Protein AF-A0A7R9BNF2-F1 (afdb_monomer_lite)

Radius of gyration: 17.36 Å; chains: 1; bounding box: 48×31×45 Å

Structure (mmCIF, N/CA/C/O backbone):
data_AF-A0A7R9BNF2-F1
#
_entry.id   AF-A0A7R9BNF2-F1
#
loop_
_atom_site.group_PDB
_atom_site.id
_atom_site.type_symbol
_atom_site.label_atom_id
_atom_site.label_alt_id
_atom_site.label_comp_id
_atom_site.label_asym_id
_atom_site.label_entity_id
_atom_site.label_seq_id
_atom_site.pdbx_PDB_ins_code
_atom_site.Cartn_x
_atom_site.Cartn_y
_atom_site.Cartn_z
_atom_site.occupancy
_atom_site.B_iso_or_equiv
_atom_site.auth_seq_id
_atom_site.auth_comp_id
_atom_site.auth_asym_id
_atom_site.auth_atom_id
_atom_site.pdbx_PDB_model_num
ATOM 1 N N . MET A 1 1 ? 28.217 7.194 -23.700 1.00 74.06 1 MET A N 1
ATOM 2 C CA . MET A 1 1 ? 27.922 6.107 -22.750 1.00 74.06 1 MET A CA 1
ATOM 3 C C . MET A 1 1 ? 26.704 6.557 -21.980 1.00 74.06 1 MET A C 1
ATOM 5 O O . MET A 1 1 ? 26.706 7.701 -21.545 1.00 74.06 1 MET A O 1
ATOM 9 N N . ASP A 1 2 ? 25.679 5.719 -21.941 1.00 87.56 2 ASP A N 1
ATOM 10 C CA . ASP A 1 2 ? 24.424 5.967 -21.232 1.00 87.56 2 ASP A CA 1
ATOM 11 C C . ASP A 1 2 ? 24.554 5.482 -19.783 1.00 87.56 2 ASP A C 1
ATOM 13 O O . ASP A 1 2 ? 25.276 4.509 -19.540 1.00 87.56 2 ASP A O 1
ATOM 17 N N . ILE A 1 3 ? 23.929 6.177 -18.835 1.00 89.19 3 ILE A N 1
ATOM 18 C CA . ILE A 1 3 ? 23.880 5.748 -17.434 1.00 89.19 3 ILE A CA 1
ATOM 19 C C . ILE A 1 3 ? 22.544 5.044 -17.260 1.00 89.19 3 ILE A C 1
ATOM 21 O O . ILE A 1 3 ? 21.528 5.597 -17.632 1.00 89.19 3 ILE A O 1
ATOM 25 N N . ASP A 1 4 ? 22.552 3.840 -16.704 1.00 89.69 4 ASP A N 1
ATOM 26 C CA . ASP A 1 4 ? 21.318 3.117 -16.417 1.00 89.69 4 ASP A CA 1
ATOM 27 C C . ASP A 1 4 ? 20.741 3.602 -15.082 1.00 89.69 4 ASP A C 1
ATOM 29 O O . ASP A 1 4 ? 21.188 3.189 -14.002 1.00 89.69 4 ASP A O 1
ATOM 33 N N . GLU A 1 5 ? 19.779 4.527 -15.139 1.00 89.69 5 GLU A N 1
ATOM 34 C CA . GLU A 1 5 ? 19.158 5.078 -13.933 1.00 89.69 5 GLU A CA 1
ATOM 35 C C . GLU A 1 5 ? 18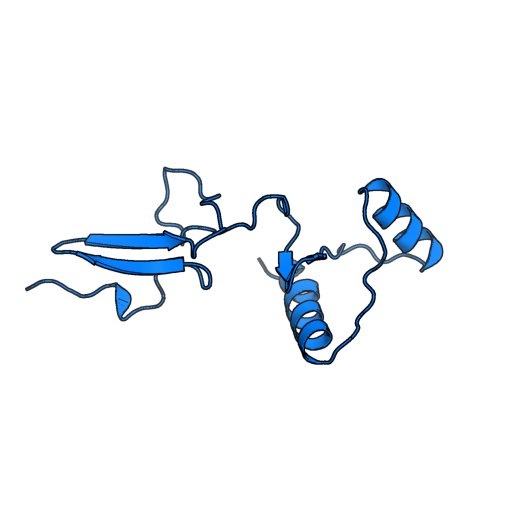.355 4.028 -13.151 1.00 89.69 5 GLU A C 1
ATOM 37 O O . GLU A 1 5 ? 18.205 4.166 -11.934 1.00 89.69 5 GLU A O 1
ATOM 42 N N . CYS A 1 6 ? 17.926 2.936 -13.797 1.00 89.38 6 CYS A N 1
ATOM 43 C CA . CYS A 1 6 ? 17.174 1.852 -13.159 1.00 89.38 6 CYS A CA 1
ATOM 44 C C . CYS A 1 6 ? 18.003 1.011 -12.180 1.00 89.38 6 CYS A C 1
ATOM 46 O O . CYS A 1 6 ? 17.446 0.203 -11.437 1.00 89.38 6 CYS A O 1
ATOM 48 N N . GLN A 1 7 ? 19.324 1.202 -12.133 1.00 91.25 7 GLN A N 1
ATOM 49 C CA . GLN A 1 7 ? 20.178 0.603 -11.100 1.00 91.25 7 GLN A CA 1
ATOM 50 C C . GLN A 1 7 ? 20.064 1.316 -9.742 1.00 91.25 7 GLN A C 1
ATOM 52 O O . GLN A 1 7 ? 20.628 0.848 -8.752 1.00 91.25 7 GLN A O 1
ATOM 57 N N . HIS A 1 8 ? 19.328 2.427 -9.678 1.00 85.75 8 HIS A N 1
ATOM 58 C CA . HIS A 1 8 ? 19.044 3.181 -8.462 1.00 85.75 8 HIS A CA 1
ATOM 59 C C . HIS A 1 8 ? 17.541 3.147 -8.137 1.00 85.75 8 HIS A C 1
ATOM 61 O O . HIS A 1 8 ? 16.704 2.867 -8.992 1.00 85.75 8 HIS A O 1
ATOM 67 N N . ASP A 1 9 ? 17.174 3.460 -6.892 1.00 82.62 9 ASP A N 1
ATOM 68 C CA . ASP A 1 9 ? 15.774 3.507 -6.445 1.00 82.62 9 ASP A CA 1
ATOM 69 C C . ASP A 1 9 ? 15.071 4.803 -6.908 1.00 82.62 9 ASP A C 1
ATOM 71 O O . ASP A 1 9 ? 14.816 5.724 -6.124 1.00 82.62 9 ASP A O 1
ATOM 75 N N . VAL A 1 10 ? 14.804 4.887 -8.215 1.00 83.88 10 VAL A N 1
ATOM 76 C CA . VAL A 1 10 ? 14.236 6.067 -8.899 1.00 83.88 10 VAL A CA 1
ATOM 77 C C . VAL A 1 10 ? 12.731 5.978 -9.156 1.00 83.88 10 VAL A C 1
ATOM 79 O O . VAL A 1 10 ? 12.108 6.994 -9.454 1.00 83.88 10 VAL A O 1
ATOM 82 N N . CYS A 1 11 ? 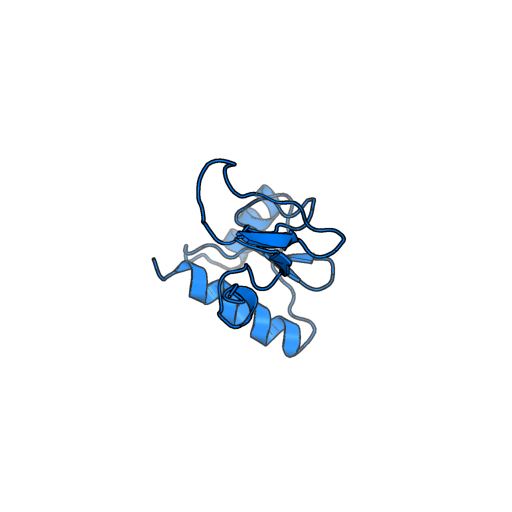12.137 4.793 -9.019 1.00 84.75 11 CYS A N 1
ATOM 83 C CA . CYS A 1 11 ? 10.736 4.519 -9.335 1.00 84.75 11 CYS A CA 1
ATOM 84 C C . CYS A 1 11 ? 9.920 4.164 -8.082 1.00 84.75 11 CYS A C 1
ATOM 86 O O . CYS A 1 11 ? 10.472 3.907 -7.012 1.00 84.75 11 CYS A O 1
ATOM 88 N N . ASP A 1 12 ? 8.594 4.188 -8.203 1.00 82.62 12 ASP A N 1
ATOM 89 C CA . ASP A 1 12 ? 7.682 3.737 -7.149 1.00 82.62 12 ASP A CA 1
ATOM 90 C C . ASP A 1 12 ? 7.768 2.203 -6.990 1.00 82.62 12 ASP A C 1
ATOM 92 O O . ASP A 1 12 ? 7.947 1.518 -8.004 1.00 82.62 12 ASP A O 1
ATOM 96 N N . PRO A 1 13 ? 7.636 1.637 -5.772 1.00 82.12 13 PRO A N 1
ATOM 97 C CA . PRO A 1 13 ? 7.695 0.186 -5.551 1.00 82.12 13 PRO A CA 1
ATOM 98 C C . PRO A 1 13 ? 6.696 -0.618 -6.396 1.00 82.12 13 PRO A C 1
ATOM 100 O O . PRO A 1 13 ? 6.918 -1.802 -6.684 1.00 82.12 13 PRO A O 1
ATOM 103 N N . ASP A 1 14 ? 5.601 0.023 -6.807 1.00 84.00 14 ASP A N 1
ATOM 104 C CA . ASP A 1 14 ? 4.557 -0.539 -7.649 1.00 84.00 14 ASP A CA 1
ATOM 105 C C . ASP A 1 14 ? 4.648 -0.140 -9.124 1.00 84.00 14 ASP A C 1
ATOM 107 O O . ASP A 1 14 ? 3.711 -0.327 -9.905 1.00 84.00 14 ASP A O 1
ATOM 111 N N . SER A 1 15 ? 5.837 0.283 -9.545 1.00 87.25 15 SER A N 1
ATOM 112 C CA . SER A 1 15 ? 6.195 0.499 -10.943 1.00 87.25 15 SER A CA 1
ATOM 113 C C . SER A 1 15 ? 7.412 -0.327 -11.367 1.00 87.25 15 SER A C 1
ATOM 115 O O . SER A 1 15 ? 8.171 -0.843 -10.548 1.00 87.25 15 SER A O 1
ATOM 117 N N . THR A 1 16 ? 7.573 -0.483 -12.677 1.00 89.25 16 THR A N 1
ATOM 118 C CA . THR A 1 16 ? 8.733 -1.096 -13.326 1.00 89.25 16 THR A CA 1
ATOM 119 C C . THR A 1 16 ? 9.550 0.003 -13.991 1.00 89.25 16 THR A C 1
ATOM 121 O O . THR A 1 16 ? 9.001 0.803 -14.746 1.00 89.25 16 THR A O 1
ATOM 124 N N . CYS A 1 17 ? 10.853 0.050 -13.717 1.00 90.44 17 CYS A N 1
ATOM 125 C CA . CYS A 1 17 ? 11.756 0.988 -14.380 1.00 90.44 17 CYS A CA 1
ATOM 126 C C . CYS A 1 17 ? 12.162 0.461 -15.760 1.00 90.44 17 CYS A C 1
ATOM 128 O O . CYS A 1 17 ? 12.569 -0.695 -15.893 1.00 90.44 17 CYS A O 1
ATOM 130 N N . VAL A 1 18 ? 12.077 1.319 -16.773 1.00 90.56 18 VAL A N 1
ATOM 131 C CA . VAL A 1 18 ? 12.495 1.047 -18.148 1.00 90.56 18 VAL A CA 1
ATOM 132 C C . VAL A 1 18 ? 13.577 2.054 -18.531 1.00 90.56 18 VAL A C 1
ATOM 134 O O . VAL A 1 18 ? 13.293 3.243 -18.698 1.00 90.56 18 VAL A O 1
ATOM 137 N N . ASN A 1 19 ? 14.816 1.571 -18.668 1.00 90.31 19 ASN A N 1
ATOM 138 C CA . ASN A 1 19 ? 15.956 2.384 -19.087 1.00 90.31 19 ASN A CA 1
ATOM 139 C C . ASN A 1 19 ? 15.944 2.610 -20.605 1.00 90.31 19 ASN A C 1
ATOM 141 O O . ASN A 1 19 ? 15.665 1.687 -21.378 1.00 90.31 19 ASN A O 1
ATOM 145 N N . SER A 1 20 ? 16.296 3.813 -21.048 1.00 89.50 20 SER A N 1
ATOM 146 C CA . SER A 1 20 ? 16.383 4.177 -22.463 1.00 89.50 20 SER A CA 1
ATOM 147 C C . SER A 1 20 ? 17.581 5.105 -22.717 1.00 89.50 20 SER A C 1
ATOM 149 O O . SER A 1 20 ? 18.010 5.808 -21.815 1.00 89.50 20 SER A O 1
ATOM 151 N N . PRO A 1 21 ? 18.153 5.164 -23.932 1.00 92.69 21 PRO A N 1
ATOM 152 C CA . PRO A 1 21 ? 19.307 6.030 -24.170 1.00 92.69 21 PRO A CA 1
ATOM 153 C C . PRO A 1 21 ? 19.008 7.512 -23.872 1.00 92.69 21 PRO A C 1
ATOM 155 O O . PRO A 1 21 ? 18.248 8.156 -24.598 1.00 92.69 21 PRO A O 1
ATOM 158 N N . GLY A 1 22 ? 19.644 8.059 -22.834 1.00 88.12 22 GLY A N 1
ATOM 159 C CA . GLY A 1 22 ? 19.509 9.437 -22.365 1.00 88.12 22 GLY A CA 1
ATOM 160 C C . GLY A 1 22 ? 18.320 9.708 -21.435 1.00 88.12 22 GLY A C 1
ATOM 161 O O . GLY A 1 22 ? 18.075 10.881 -21.141 1.00 88.12 22 GLY A O 1
ATOM 162 N N . SER A 1 23 ? 17.555 8.687 -21.020 1.00 88.19 23 SER A N 1
ATOM 163 C CA . SER A 1 23 ? 16.401 8.849 -20.121 1.00 88.19 23 SER A CA 1
ATOM 164 C C . SER A 1 23 ? 15.892 7.527 -19.531 1.00 88.19 23 SER A C 1
ATOM 166 O O . SER A 1 23 ? 16.201 6.445 -20.010 1.00 88.19 23 SER A O 1
ATOM 168 N N . PHE A 1 24 ? 14.959 7.598 -18.588 1.00 89.25 24 PHE A N 1
ATOM 169 C CA . PHE A 1 24 ? 14.245 6.432 -18.076 1.00 89.25 24 PHE A CA 1
ATOM 170 C C . PHE A 1 24 ? 12.760 6.748 -17.897 1.00 89.25 24 PHE A C 1
ATOM 172 O O . PHE A 1 24 ? 12.346 7.909 -17.849 1.00 89.25 24 PHE A O 1
ATOM 179 N N . SER A 1 25 ? 11.947 5.702 -17.782 1.00 86.06 25 SER A N 1
ATOM 180 C CA . SER A 1 25 ? 10.525 5.826 -17.463 1.00 86.06 25 SER A CA 1
ATOM 181 C C . SER A 1 25 ? 10.115 4.803 -16.408 1.00 86.06 25 SER A C 1
ATOM 183 O O . SER A 1 25 ? 10.649 3.697 -16.370 1.00 86.06 25 SER A O 1
ATOM 185 N N . CYS A 1 26 ? 9.190 5.182 -15.526 1.00 88.06 26 CYS A N 1
ATOM 186 C CA . CYS A 1 26 ? 8.597 4.272 -14.550 1.00 88.06 26 CYS A CA 1
ATOM 187 C C . CYS A 1 26 ? 7.180 3.923 -15.008 1.00 88.06 26 CYS A C 1
ATOM 189 O O . CYS A 1 26 ? 6.312 4.790 -15.065 1.00 88.06 26 CYS A O 1
ATOM 191 N N . GLU A 1 27 ? 6.916 2.667 -15.320 1.00 87.38 27 GLU A N 1
ATOM 192 C CA . GLU A 1 27 ? 5.593 2.225 -15.757 1.00 87.38 27 GLU A CA 1
ATOM 193 C C . GLU A 1 27 ? 4.884 1.529 -14.601 1.00 87.38 27 GLU A C 1
ATOM 195 O O . GLU A 1 27 ? 5.426 0.591 -14.015 1.00 87.38 27 GLU A O 1
ATOM 200 N N . CYS A 1 28 ? 3.682 1.978 -14.237 1.00 87.69 28 CYS A N 1
ATOM 201 C CA . CYS A 1 28 ? 2.916 1.310 -13.189 1.00 87.69 28 CYS A CA 1
ATOM 202 C C . CYS A 1 28 ? 2.653 -0.154 -13.556 1.00 87.69 28 CYS A C 1
ATOM 204 O O . CYS A 1 28 ? 2.379 -0.480 -14.714 1.00 87.69 28 CYS A O 1
ATOM 206 N N . LYS A 1 29 ? 2.747 -1.051 -12.563 1.00 86.56 29 LYS A N 1
ATOM 207 C CA . LYS A 1 29 ? 2.446 -2.473 -12.772 1.00 86.56 29 LYS A CA 1
ATOM 208 C C . LYS A 1 29 ? 1.025 -2.632 -13.342 1.00 86.56 29 LYS A C 1
ATOM 210 O O . LYS A 1 29 ? 0.151 -1.811 -13.049 1.00 86.56 29 LYS A O 1
ATOM 215 N N . PRO A 1 30 ? 0.765 -3.693 -14.129 1.00 84.19 30 PRO A N 1
ATOM 216 C CA . PRO A 1 30 ? -0.549 -3.921 -14.716 1.00 84.19 30 PRO A CA 1
ATOM 217 C C . PRO A 1 30 ? -1.673 -3.843 -13.678 1.00 84.19 30 PRO A C 1
ATOM 219 O O . PRO A 1 30 ? -1.603 -4.484 -12.631 1.00 84.19 30 PRO A O 1
ATOM 222 N N . GLY A 1 31 ? -2.715 -3.073 -13.993 1.00 79.50 31 GLY A N 1
ATOM 223 C CA . GLY A 1 31 ? -3.850 -2.855 -13.096 1.00 79.50 31 GLY A CA 1
ATOM 224 C C . GLY A 1 31 ? -3.695 -1.673 -12.139 1.00 79.50 31 GLY A C 1
ATOM 225 O O . GLY A 1 31 ? -4.593 -1.472 -11.335 1.00 79.50 31 GLY A O 1
ATOM 226 N N . LEU A 1 32 ? -2.622 -0.882 -12.230 1.00 83.44 32 LEU A N 1
ATOM 227 C CA . LEU A 1 32 ? -2.437 0.360 -11.474 1.00 83.44 32 LEU A CA 1
ATOM 228 C C . LEU A 1 32 ? -2.449 1.581 -12.403 1.00 83.44 32 LEU A C 1
ATOM 230 O O . LEU A 1 32 ? -2.082 1.485 -13.574 1.00 83.44 32 LEU A O 1
ATOM 234 N N . LEU A 1 33 ? -2.872 2.728 -11.872 1.00 80.62 33 LEU A N 1
ATOM 235 C CA . LEU A 1 33 ? -2.930 4.010 -12.577 1.00 80.62 33 LEU A CA 1
ATOM 236 C C . LEU A 1 33 ? -1.869 4.966 -12.040 1.00 80.62 33 LEU A C 1
ATOM 238 O O . LEU A 1 33 ? -1.618 5.006 -10.832 1.00 80.62 33 LEU A O 1
ATOM 242 N N . ASP A 1 34 ? -1.286 5.767 -12.928 1.00 78.62 34 ASP A N 1
ATOM 243 C CA . ASP A 1 34 ? -0.426 6.874 -12.544 1.00 78.62 34 ASP A CA 1
ATOM 244 C C . ASP A 1 34 ? -1.273 7.996 -11.931 1.00 78.62 34 ASP A C 1
ATOM 246 O O . ASP A 1 34 ? -2.141 8.593 -12.562 1.00 78.62 34 ASP A O 1
ATOM 250 N N . SER A 1 35 ? -1.037 8.266 -10.650 1.00 73.12 35 SER A N 1
ATOM 251 C CA . SER A 1 35 ? -1.713 9.338 -9.904 1.00 73.12 35 SER A CA 1
ATOM 252 C C . SER A 1 35 ? -0.813 10.556 -9.667 1.00 73.12 35 SER A C 1
ATOM 254 O O . SER A 1 35 ? -1.184 11.480 -8.941 1.00 73.12 35 SER A O 1
ATOM 256 N N . SER A 1 36 ? 0.384 10.564 -10.264 1.00 68.94 36 SER A N 1
ATOM 257 C CA . SER A 1 36 ? 1.339 11.667 -10.144 1.00 68.94 36 SER A CA 1
ATOM 258 C C . SER A 1 36 ? 0.899 12.857 -11.009 1.00 68.94 36 SER A C 1
ATOM 260 O O . SER A 1 36 ? 0.453 12.655 -12.139 1.00 68.94 36 SER A O 1
ATOM 262 N N . PRO A 1 37 ? 1.039 14.115 -10.547 1.00 60.50 37 PRO A N 1
ATOM 263 C CA . PRO A 1 37 ? 0.860 15.267 -11.419 1.00 60.50 37 PRO A CA 1
ATOM 264 C C . PRO A 1 37 ? 1.873 15.181 -12.565 1.00 60.50 37 PRO A C 1
ATOM 266 O O . PRO A 1 37 ? 3.063 15.004 -12.311 1.00 60.50 37 PRO A O 1
ATOM 269 N N . ALA A 1 38 ? 1.426 15.378 -13.807 1.00 54.97 38 ALA A N 1
ATOM 270 C CA . ALA A 1 38 ? 2.221 15.240 -15.037 1.00 54.97 38 ALA A CA 1
ATOM 271 C C . ALA A 1 38 ? 3.494 16.125 -15.135 1.00 54.97 38 ALA A C 1
ATOM 273 O O . ALA A 1 38 ? 4.143 16.159 -16.176 1.00 54.97 38 ALA A O 1
ATOM 274 N N . ALA A 1 39 ? 3.843 16.876 -14.086 1.00 49.53 39 ALA A N 1
ATOM 275 C CA . ALA A 1 39 ? 4.846 17.934 -14.092 1.00 49.53 39 ALA A CA 1
ATOM 276 C C . ALA A 1 39 ? 6.044 17.726 -13.146 1.00 49.53 39 ALA A C 1
ATOM 278 O O . ALA A 1 39 ? 6.871 18.630 -13.046 1.00 49.53 39 ALA A O 1
ATOM 279 N N . ALA A 1 40 ? 6.193 16.599 -12.448 1.00 43.75 40 ALA A N 1
ATOM 280 C CA . ALA A 1 40 ? 7.327 16.432 -11.538 1.00 43.75 40 ALA A CA 1
ATOM 281 C C . ALA A 1 40 ? 7.954 15.051 -11.676 1.00 43.75 40 ALA A C 1
ATOM 283 O O . ALA A 1 40 ? 7.240 14.056 -11.688 1.00 43.75 40 ALA A O 1
ATOM 284 N N . GLY A 1 41 ? 9.289 14.994 -11.688 1.00 51.06 41 GLY A N 1
ATOM 285 C CA . GLY A 1 41 ? 10.085 13.780 -11.466 1.00 51.06 41 GLY A CA 1
ATOM 286 C C . GLY A 1 41 ? 9.914 13.197 -10.055 1.00 51.06 41 GLY A C 1
ATOM 287 O O . GLY A 1 41 ? 10.888 12.833 -9.405 1.00 51.06 41 GLY A O 1
ATOM 288 N N . ALA A 1 42 ? 8.679 13.172 -9.556 1.00 54.56 42 ALA A N 1
ATOM 289 C CA . ALA A 1 42 ? 8.249 12.382 -8.428 1.00 54.56 42 ALA A CA 1
ATOM 290 C C . ALA A 1 42 ? 8.057 10.952 -8.933 1.00 54.56 42 ALA A C 1
ATOM 292 O O . ALA A 1 42 ? 7.425 10.751 -9.971 1.00 54.56 42 ALA A O 1
ATOM 293 N N . LYS A 1 43 ? 8.603 9.980 -8.195 1.00 64.00 43 LYS A N 1
ATOM 294 C CA . LYS A 1 43 ? 8.363 8.545 -8.395 1.00 64.00 43 LYS A CA 1
ATOM 295 C C . LYS A 1 43 ? 6.890 8.342 -8.759 1.00 64.00 43 LYS A C 1
ATOM 297 O O . LYS A 1 43 ? 6.031 8.762 -7.985 1.00 64.00 43 LYS A O 1
ATOM 302 N N . ASN A 1 44 ? 6.609 7.816 -9.952 1.00 65.69 44 ASN A N 1
ATOM 303 C CA . ASN A 1 44 ? 5.248 7.714 -10.478 1.00 65.69 44 ASN A CA 1
ATOM 304 C C . ASN A 1 44 ? 4.353 7.005 -9.464 1.00 65.69 44 ASN A C 1
ATOM 306 O O . ASN A 1 44 ? 4.454 5.796 -9.307 1.00 65.69 44 ASN A O 1
ATOM 310 N N . LYS A 1 45 ? 3.509 7.759 -8.750 1.00 76.38 45 LYS A N 1
ATOM 311 C CA . LYS A 1 45 ? 2.704 7.197 -7.668 1.00 76.38 45 LYS A CA 1
ATOM 312 C C . LYS A 1 45 ? 1.628 6.304 -8.267 1.00 76.38 45 LYS A C 1
ATOM 314 O O . LYS A 1 45 ? 0.643 6.807 -8.817 1.00 76.38 45 LYS A O 1
ATOM 319 N N . CYS A 1 46 ? 1.831 4.998 -8.172 1.00 80.44 46 CYS A N 1
ATOM 320 C CA . CYS A 1 46 ? 0.924 4.011 -8.729 1.00 80.44 46 CYS A CA 1
ATOM 321 C C . CYS A 1 46 ? -0.208 3.733 -7.742 1.00 80.44 46 CYS A C 1
ATOM 323 O O . CYS A 1 46 ? 0.025 3.458 -6.568 1.00 80.44 46 CYS A O 1
ATOM 325 N N . MET A 1 47 ? -1.448 3.839 -8.214 1.00 80.88 47 MET A N 1
ATOM 326 C CA . MET A 1 47 ? -2.649 3.670 -7.397 1.00 80.88 47 MET A CA 1
ATOM 327 C C . MET A 1 47 ? -3.529 2.563 -7.967 1.00 80.88 47 MET A C 1
ATOM 329 O O . MET A 1 47 ? -3.713 2.481 -9.182 1.00 80.88 47 MET A O 1
ATOM 333 N N . HIS A 1 48 ? -4.117 1.733 -7.105 1.00 83.00 48 HIS A N 1
ATOM 334 C CA . HIS A 1 48 ? -5.103 0.756 -7.557 1.00 83.00 48 HIS A CA 1
ATOM 335 C C . HIS A 1 48 ? -6.414 1.464 -7.945 1.00 83.00 48 HIS A C 1
ATOM 337 O O . HIS A 1 48 ? -6.932 2.250 -7.146 1.00 83.00 48 HIS A O 1
ATOM 343 N N . PRO A 1 49 ? -6.996 1.183 -9.127 1.00 78.56 49 PRO A N 1
ATOM 344 C CA . PRO A 1 49 ? -8.311 1.676 -9.508 1.00 78.56 49 PRO A CA 1
ATOM 345 C C . PRO A 1 49 ? -9.336 1.367 -8.413 1.00 78.56 49 PRO A C 1
ATOM 347 O O . PRO A 1 49 ? -9.475 0.217 -7.995 1.00 78.56 49 PRO A O 1
ATOM 350 N N . GLY A 1 50 ? -10.037 2.393 -7.931 1.00 79.56 50 GLY A N 1
ATOM 351 C CA . GLY A 1 50 ? -11.050 2.259 -6.879 1.00 79.56 50 GLY A CA 1
ATOM 352 C C . GLY A 1 50 ? -10.533 2.336 -5.437 1.00 79.56 50 GLY A C 1
ATOM 353 O O . GLY A 1 50 ? -11.353 2.479 -4.537 1.00 79.56 50 GLY A O 1
ATOM 354 N N . CYS A 1 51 ? -9.217 2.321 -5.202 1.00 85.69 51 CYS A N 1
ATOM 355 C CA . CYS A 1 51 ? -8.641 2.731 -3.919 1.00 85.69 51 CYS A CA 1
ATOM 356 C C . CYS A 1 51 ? -8.147 4.173 -4.059 1.00 85.69 51 CYS A C 1
ATOM 358 O O . CYS A 1 51 ? -6.973 4.414 -4.327 1.00 85.69 51 CYS A O 1
ATOM 360 N N . GLU A 1 52 ? -9.056 5.143 -3.961 1.00 80.44 52 GLU A N 1
ATOM 361 C CA . GLU A 1 52 ? -8.672 6.555 -4.033 1.00 80.44 52 GLU A CA 1
ATOM 362 C C . GLU A 1 52 ? -7.802 6.940 -2.831 1.00 80.44 52 GLU A C 1
ATOM 364 O O . GLU A 1 52 ? -7.939 6.387 -1.744 1.00 80.44 52 GLU A O 1
ATOM 369 N N . HIS A 1 53 ? -6.892 7.899 -2.993 1.00 77.19 53 HIS A N 1
ATOM 370 C CA . HIS A 1 53 ? -6.127 8.410 -1.855 1.00 77.19 53 HIS A CA 1
ATOM 371 C C . HIS A 1 53 ? -7.093 8.937 -0.773 1.00 77.19 53 HIS A C 1
ATOM 373 O O . HIS A 1 53 ? -8.026 9.658 -1.132 1.00 77.19 53 HIS A O 1
ATOM 379 N N . PRO A 1 54 ? -6.900 8.646 0.531 1.00 81.62 54 PRO A N 1
ATOM 380 C CA . PRO A 1 54 ? -5.722 8.080 1.212 1.00 81.62 54 PRO A CA 1
ATOM 381 C C . PRO A 1 54 ? -5.693 6.553 1.419 1.00 81.62 54 PRO A C 1
ATOM 383 O O . PRO A 1 54 ? -4.936 6.072 2.262 1.00 81.62 54 PRO A O 1
ATOM 386 N N . TRP A 1 55 ? -6.489 5.782 0.684 1.00 86.94 55 TRP A N 1
ATOM 387 C CA . TRP A 1 55 ? -6.556 4.331 0.845 1.00 86.94 55 TRP A CA 1
ATOM 388 C C . TRP A 1 55 ? -5.337 3.618 0.238 1.00 86.94 55 TRP A C 1
ATOM 390 O O . TRP A 1 55 ? -4.804 4.035 -0.789 1.00 86.94 55 TRP A O 1
ATOM 400 N N . VAL A 1 56 ? -4.904 2.524 0.866 1.00 85.06 56 VAL A N 1
ATOM 401 C CA . VAL A 1 56 ? -3.821 1.647 0.398 1.00 85.06 56 VAL A CA 1
ATOM 402 C C . VAL A 1 56 ? -4.382 0.287 -0.003 1.00 85.06 56 VAL A C 1
ATOM 404 O O . VAL A 1 56 ? -5.216 -0.278 0.699 1.00 85.06 56 VAL A O 1
ATOM 407 N N . TYR A 1 57 ? -3.946 -0.243 -1.142 1.00 86.06 57 TYR A N 1
ATOM 408 C CA . TYR A 1 57 ? -4.425 -1.525 -1.654 1.00 86.06 57 TYR A CA 1
ATOM 409 C C . TYR A 1 57 ? -3.579 -2.690 -1.137 1.00 86.06 57 TYR A C 1
ATOM 411 O O . TYR A 1 57 ? -2.351 -2.645 -1.197 1.00 86.06 57 TYR A O 1
ATOM 419 N N . HIS A 1 58 ? -4.236 -3.764 -0.704 1.00 87.50 58 HIS A N 1
ATOM 420 C CA . HIS A 1 58 ? -3.590 -5.040 -0.427 1.00 87.50 58 HIS A CA 1
ATOM 421 C C . HIS A 1 58 ? -4.542 -6.201 -0.711 1.00 87.50 58 HIS A C 1
ATOM 423 O O . HIS A 1 58 ? -5.652 -6.253 -0.191 1.00 87.50 58 HIS A O 1
ATOM 429 N N . ASN A 1 59 ? -4.093 -7.142 -1.544 1.00 86.81 59 ASN A N 1
ATOM 430 C CA . ASN A 1 59 ? -4.741 -8.437 -1.769 1.00 86.81 59 ASN A CA 1
ATOM 431 C C . ASN A 1 59 ? -6.267 -8.383 -2.027 1.00 86.81 59 ASN A C 1
ATOM 433 O O . ASN A 1 59 ? -7.032 -9.179 -1.488 1.00 86.81 59 ASN A O 1
ATOM 437 N N . GLY A 1 60 ? -6.717 -7.435 -2.852 1.00 86.00 60 GLY A N 1
ATOM 438 C CA . GLY A 1 60 ? -8.125 -7.289 -3.238 1.00 86.0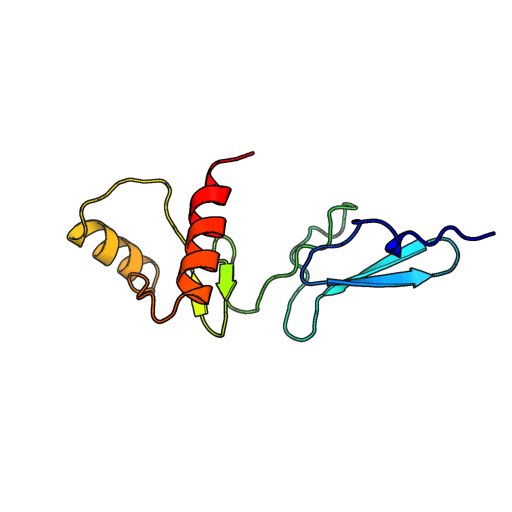0 60 GLY A CA 1
ATOM 439 C C . GLY A 1 60 ? -8.935 -6.304 -2.393 1.00 86.00 60 GLY A C 1
ATOM 440 O O . GLY A 1 60 ? -10.091 -6.052 -2.729 1.00 86.00 60 GLY A O 1
ATOM 441 N N . PHE A 1 61 ? -8.350 -5.715 -1.348 1.00 90.06 61 PHE A N 1
ATOM 442 C CA . PHE A 1 61 ? -9.029 -4.774 -0.456 1.00 90.06 61 PHE A CA 1
ATOM 443 C C . PHE A 1 61 ? -8.288 -3.437 -0.361 1.00 90.06 61 PHE A C 1
ATOM 445 O O . PHE A 1 61 ? -7.065 -3.372 -0.490 1.00 90.06 61 PHE A O 1
ATOM 452 N N . CYS A 1 62 ? -9.041 -2.362 -0.124 1.00 90.94 62 CYS A N 1
ATOM 453 C CA . CYS A 1 62 ? -8.500 -1.047 0.201 1.00 90.94 62 CYS A CA 1
ATOM 454 C C . CYS A 1 62 ? -8.565 -0.844 1.718 1.00 90.94 62 CYS A C 1
ATOM 456 O O . CYS A 1 62 ? -9.610 -1.058 2.333 1.00 90.94 62 CYS A O 1
ATOM 458 N N . TYR A 1 63 ? -7.479 -0.365 2.310 1.00 91.12 63 TYR A N 1
ATOM 459 C CA . TYR A 1 63 ? -7.370 -0.100 3.738 1.00 91.12 63 TYR A CA 1
ATOM 460 C C . TYR A 1 63 ? -7.035 1.364 3.975 1.00 91.12 63 TYR A C 1
ATOM 462 O O . TYR A 1 63 ? -6.282 1.974 3.224 1.00 91.12 63 TYR A O 1
ATOM 470 N N . TRP A 1 64 ? -7.573 1.931 5.044 1.00 90.25 64 TRP A N 1
ATOM 471 C CA . TRP A 1 64 ? -7.210 3.262 5.499 1.00 90.25 64 TRP A CA 1
ATOM 472 C C . TRP A 1 64 ? -7.281 3.306 7.019 1.00 90.25 64 TRP A C 1
ATOM 474 O O . TRP A 1 64 ? -8.158 2.693 7.629 1.00 90.25 64 TRP A O 1
ATOM 484 N N . ALA A 1 65 ? -6.347 4.029 7.626 1.00 88.31 65 ALA A N 1
ATOM 485 C CA . ALA A 1 65 ? -6.304 4.252 9.058 1.00 88.31 65 ALA A CA 1
ATOM 486 C C . ALA A 1 65 ? -6.337 5.758 9.334 1.00 88.31 65 ALA A C 1
ATOM 488 O O . ALA A 1 65 ? -5.568 6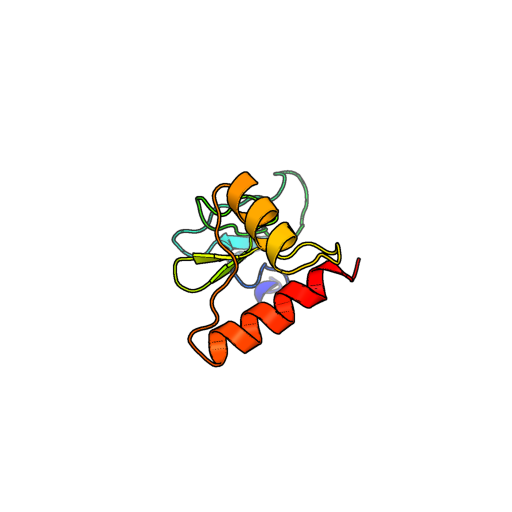.522 8.749 1.00 88.31 65 ALA A O 1
ATOM 489 N N . SER A 1 66 ? -7.221 6.177 10.241 1.00 83.25 66 SER A N 1
ATOM 490 C CA . SER A 1 66 ? -7.213 7.543 10.765 1.00 83.25 66 SER A CA 1
ATOM 491 C C . SER A 1 66 ? -6.119 7.705 11.821 1.00 83.25 66 SER A C 1
ATOM 493 O O . SER A 1 66 ? -5.803 6.766 12.549 1.00 83.25 66 SER A O 1
ATOM 495 N N . GLN A 1 67 ? -5.582 8.920 11.941 1.00 82.81 67 GLN A N 1
ATOM 496 C CA . GLN A 1 67 ? -4.704 9.304 13.051 1.00 82.81 67 GLN A CA 1
ATOM 497 C C . GLN A 1 67 ? -5.486 9.602 14.345 1.00 82.81 67 GLN A C 1
ATOM 499 O O . GLN A 1 67 ? -4.893 9.740 15.413 1.00 82.81 67 GLN A O 1
ATOM 504 N N . GLU A 1 68 ? -6.811 9.736 14.264 1.00 84.75 68 GLU A N 1
ATOM 505 C CA . GLU A 1 68 ? -7.662 10.054 15.409 1.00 84.75 68 GLU A CA 1
ATOM 506 C C . GLU A 1 68 ? -7.909 8.818 16.280 1.00 84.75 68 GLU A C 1
ATOM 508 O O . GLU A 1 68 ? -8.288 7.752 15.790 1.00 84.75 68 GLU A O 1
ATOM 513 N N . THR A 1 69 ? -7.750 8.972 17.594 1.00 87.38 69 THR A N 1
ATOM 514 C CA . THR A 1 69 ? -8.139 7.942 18.558 1.00 87.38 69 THR A CA 1
ATOM 515 C C . THR A 1 69 ? -9.641 8.020 18.818 1.00 87.38 69 THR A C 1
ATOM 517 O O . THR A 1 69 ? -10.200 9.094 19.028 1.00 87.38 69 THR A O 1
ATOM 520 N N . ALA A 1 70 ? -10.312 6.872 18.808 1.00 88.12 70 ALA A N 1
ATOM 521 C CA . ALA A 1 70 ? -11.756 6.780 18.996 1.00 88.12 70 ALA A CA 1
ATOM 522 C C . ALA A 1 70 ? -12.121 5.500 19.758 1.00 88.12 70 ALA A C 1
ATOM 524 O O . ALA A 1 70 ? -11.344 4.540 19.788 1.00 88.12 70 ALA A O 1
ATOM 525 N N . ALA A 1 71 ? -13.310 5.466 20.367 1.00 95.56 71 ALA A N 1
ATOM 526 C CA . ALA A 1 71 ? -13.861 4.215 20.876 1.00 95.56 71 ALA A CA 1
ATOM 527 C C . ALA A 1 71 ? -14.195 3.271 19.707 1.00 95.56 71 ALA A C 1
ATOM 529 O O . ALA A 1 71 ? -14.446 3.711 18.586 1.00 95.56 71 ALA A O 1
ATOM 530 N N . LEU A 1 72 ? -14.236 1.960 19.961 1.00 91.88 72 LEU A N 1
ATOM 531 C CA . LEU A 1 72 ? -14.493 0.962 18.913 1.00 91.88 72 LEU A CA 1
ATOM 532 C C . LEU A 1 72 ? -15.847 1.174 18.208 1.00 91.88 72 LEU A C 1
ATOM 534 O O . LEU A 1 72 ? -15.966 0.932 17.007 1.00 91.88 72 LEU A O 1
ATOM 538 N N . SER A 1 73 ? -16.864 1.617 18.953 1.00 95.62 73 SER A N 1
ATOM 539 C CA . SER A 1 73 ? -18.177 1.976 18.409 1.00 95.62 73 SER A CA 1
ATOM 540 C C . SER A 1 73 ? -18.067 3.090 17.375 1.00 95.62 73 SER A C 1
ATOM 542 O O . SER A 1 73 ? -18.557 2.935 16.258 1.00 95.62 73 SER A O 1
ATOM 544 N N . ASP A 1 74 ? -17.362 4.154 17.740 1.00 94.94 74 ASP A N 1
ATOM 545 C CA . ASP A 1 74 ? -17.266 5.393 16.976 1.00 94.94 74 ASP A CA 1
ATOM 546 C C . ASP A 1 74 ? -16.372 5.183 15.748 1.00 94.94 74 ASP A C 1
ATOM 548 O O . ASP A 1 74 ? -16.684 5.637 14.651 1.00 94.94 74 ASP A O 1
ATOM 552 N N . ALA A 1 75 ? -15.294 4.404 15.896 1.00 92.31 75 ALA A N 1
ATOM 553 C CA . ALA A 1 75 ? -14.443 3.995 14.782 1.00 92.31 75 ALA A CA 1
ATOM 554 C C . ALA A 1 75 ? -15.229 3.196 13.730 1.00 92.31 75 ALA A C 1
ATOM 556 O O . ALA A 1 75 ? -15.078 3.426 12.532 1.00 92.31 75 ALA A O 1
ATOM 557 N N . ARG A 1 76 ? -16.102 2.276 14.166 1.00 94.31 76 ARG A N 1
ATOM 558 C CA . ARG A 1 76 ? -16.943 1.493 13.252 1.00 94.31 76 ARG A CA 1
ATOM 559 C C . ARG A 1 76 ? -17.960 2.363 12.518 1.00 94.31 76 ARG A C 1
ATOM 561 O O . ARG A 1 76 ? -18.173 2.145 11.328 1.00 94.31 76 ARG A O 1
ATOM 568 N N . GLU A 1 77 ? -18.579 3.315 13.210 1.00 95.50 77 GLU A N 1
ATOM 569 C CA . GLU A 1 77 ? -19.503 4.273 12.597 1.00 95.50 77 GLU A CA 1
ATOM 570 C C . GLU A 1 77 ? -18.782 5.126 11.547 1.00 95.50 77 GLU A C 1
ATOM 572 O O . GLU A 1 77 ? -19.209 5.164 10.396 1.00 95.50 77 GLU A O 1
ATOM 577 N N . LYS A 1 78 ? -17.608 5.667 11.884 1.00 93.00 78 LYS A N 1
ATOM 578 C CA . LYS A 1 78 ? -16.785 6.460 10.962 1.00 93.00 78 LYS A CA 1
ATOM 579 C C . LYS A 1 78 ? -16.329 5.673 9.729 1.00 93.00 78 LYS A C 1
ATOM 581 O O . LYS A 1 78 ? -16.364 6.194 8.620 1.00 93.00 78 LYS A O 1
ATOM 586 N N . CYS A 1 79 ? -15.949 4.400 9.880 1.00 92.75 79 CYS A N 1
ATOM 587 C CA . CYS A 1 79 ? -15.689 3.535 8.723 1.00 92.75 79 CYS A CA 1
ATOM 588 C C . CYS A 1 79 ? -16.943 3.371 7.849 1.00 92.75 79 CYS A C 1
ATOM 590 O O . CYS A 1 79 ? -16.841 3.432 6.625 1.00 92.75 79 CYS A O 1
ATOM 592 N N . SER A 1 80 ? -18.118 3.206 8.464 1.00 95.12 80 SER A N 1
ATOM 593 C CA . SER A 1 80 ? -19.385 3.065 7.741 1.00 95.12 80 SER A CA 1
ATOM 594 C C . SER A 1 80 ? -19.762 4.325 6.959 1.00 95.12 80 SER A C 1
ATOM 596 O O . SER A 1 80 ? -20.294 4.203 5.857 1.00 95.12 80 SER A O 1
ATOM 598 N N . GLU A 1 81 ? -19.480 5.520 7.485 1.00 94.50 81 GLU A N 1
ATOM 599 C CA . GLU A 1 81 ? -19.689 6.799 6.781 1.00 94.50 81 GLU A CA 1
ATOM 600 C C . GLU A 1 81 ? -18.847 6.907 5.500 1.00 94.50 81 GLU A C 1
ATOM 602 O O . GLU A 1 81 ? -19.253 7.552 4.535 1.00 94.50 81 GLU A O 1
ATOM 607 N N . LEU A 1 82 ? -17.696 6.231 5.467 1.00 91.44 82 LEU A N 1
ATOM 608 C CA . LEU A 1 82 ? -16.794 6.166 4.316 1.00 91.44 82 LEU A CA 1
ATOM 609 C C . LEU A 1 82 ? -17.132 5.022 3.343 1.00 91.44 82 LEU A C 1
ATOM 611 O O . LEU A 1 82 ? -16.321 4.703 2.477 1.00 91.44 82 LEU A O 1
ATOM 615 N N . ASN A 1 83 ? -18.306 4.392 3.474 1.00 92.75 83 ASN A N 1
ATOM 616 C CA . ASN A 1 83 ? -18.689 3.176 2.743 1.00 92.75 83 ASN A CA 1
ATOM 617 C C . ASN A 1 83 ? -17.705 2.008 2.942 1.00 92.75 83 ASN A C 1
ATOM 619 O O . ASN A 1 83 ? -17.494 1.198 2.039 1.00 92.75 83 ASN A O 1
ATOM 623 N N . ALA A 1 84 ? -17.112 1.911 4.132 1.00 92.38 84 ALA A N 1
ATOM 624 C CA . ALA A 1 84 ? -16.161 0.874 4.498 1.00 92.38 84 ALA A CA 1
ATOM 625 C C . ALA A 1 84 ? -16.560 0.171 5.802 1.00 92.38 84 ALA A C 1
ATOM 627 O O . ALA A 1 84 ? -17.519 0.528 6.487 1.00 92.38 84 ALA A O 1
ATOM 628 N N . THR A 1 85 ? -15.796 -0.852 6.169 1.00 94.94 85 THR A N 1
ATOM 629 C CA . THR A 1 85 ? -15.940 -1.560 7.442 1.00 94.94 85 THR A CA 1
ATOM 630 C C . THR A 1 85 ? -14.635 -1.518 8.216 1.00 94.94 85 THR A C 1
ATOM 632 O O . THR A 1 85 ? -13.566 -1.354 7.632 1.00 94.94 85 THR A O 1
ATOM 635 N N . LEU A 1 86 ? -14.712 -1.701 9.536 1.00 93.38 86 LEU A N 1
ATOM 636 C CA . LEU A 1 86 ? -13.517 -1.856 10.360 1.00 93.38 86 LEU A CA 1
ATOM 637 C C . LEU A 1 86 ? -12.688 -3.044 9.838 1.00 93.38 86 LEU A C 1
ATOM 639 O O . LEU A 1 86 ? -13.253 -4.107 9.571 1.00 93.38 86 LEU A O 1
ATOM 643 N N . ALA A 1 87 ? -11.377 -2.857 9.669 1.00 92.62 87 ALA A N 1
ATOM 644 C CA . ALA A 1 87 ? -10.500 -3.882 9.108 1.00 92.62 87 ALA A CA 1
ATOM 645 C C . ALA A 1 87 ? -10.509 -5.157 9.969 1.00 92.62 87 ALA A C 1
ATOM 647 O O . ALA A 1 87 ? -10.339 -5.098 11.189 1.00 92.62 87 ALA A O 1
ATOM 648 N N . SER A 1 88 ? -10.702 -6.308 9.326 1.00 91.75 88 SER A N 1
ATOM 649 C CA . SER A 1 88 ? -10.571 -7.623 9.952 1.00 91.75 88 SER A CA 1
ATOM 650 C C . SER A 1 88 ? -9.280 -8.255 9.462 1.00 91.75 88 SER A C 1
ATOM 652 O O . SER A 1 88 ? -9.199 -8.594 8.291 1.00 91.75 88 SER A O 1
ATOM 654 N N . VAL A 1 89 ? -8.304 -8.426 10.351 1.00 91.88 89 VAL A N 1
ATOM 655 C CA . VAL A 1 89 ? -6.994 -8.993 10.007 1.00 91.88 89 VAL A CA 1
ATOM 656 C C . VAL A 1 89 ? -7.079 -10.518 10.014 1.00 91.88 89 VAL A C 1
ATOM 658 O O . VAL A 1 89 ? -7.316 -11.121 11.064 1.00 91.88 89 VAL A O 1
ATOM 661 N N . LEU A 1 90 ? -6.932 -11.139 8.847 1.00 91.06 90 LEU A N 1
ATOM 662 C CA . LEU A 1 90 ? -7.154 -12.568 8.623 1.00 91.06 90 LEU A CA 1
ATOM 663 C C . LEU A 1 90 ? -5.860 -13.382 8.627 1.00 91.06 90 LEU A C 1
ATOM 665 O O . LEU A 1 90 ? -5.895 -14.576 8.932 1.00 91.06 90 LEU A O 1
ATOM 669 N N . ASP A 1 91 ? -4.723 -12.756 8.319 1.00 92.94 91 ASP A N 1
ATOM 670 C CA . ASP A 1 91 ? -3.438 -13.445 8.255 1.00 92.94 91 ASP A CA 1
ATOM 671 C C . ASP A 1 91 ? -2.243 -12.580 8.716 1.00 92.94 91 ASP A C 1
ATOM 673 O O . ASP A 1 91 ? -2.352 -11.357 8.864 1.00 92.94 91 ASP A O 1
ATOM 677 N N . PRO A 1 92 ? -1.078 -13.202 8.999 1.00 94.31 92 PRO A N 1
ATOM 678 C CA . PRO A 1 92 ? 0.094 -12.474 9.477 1.00 94.31 92 PRO A CA 1
ATOM 679 C C . PRO A 1 92 ? 0.681 -11.481 8.468 1.00 94.31 92 PRO A C 1
ATOM 681 O O . PRO A 1 92 ? 1.253 -10.477 8.892 1.00 94.31 92 PRO A O 1
ATOM 684 N N . ALA A 1 93 ? 0.572 -11.747 7.163 1.00 90.38 93 ALA A N 1
ATOM 685 C CA . ALA A 1 93 ? 1.090 -10.847 6.138 1.00 90.38 93 ALA A CA 1
ATOM 686 C C . ALA A 1 93 ? 0.242 -9.572 6.069 1.00 90.38 93 ALA A C 1
ATOM 688 O O . ALA A 1 93 ? 0.803 -8.476 6.042 1.00 90.38 93 ALA A O 1
ATOM 689 N N . GLU A 1 94 ? -1.084 -9.703 6.163 1.00 91.62 94 GLU A N 1
ATOM 690 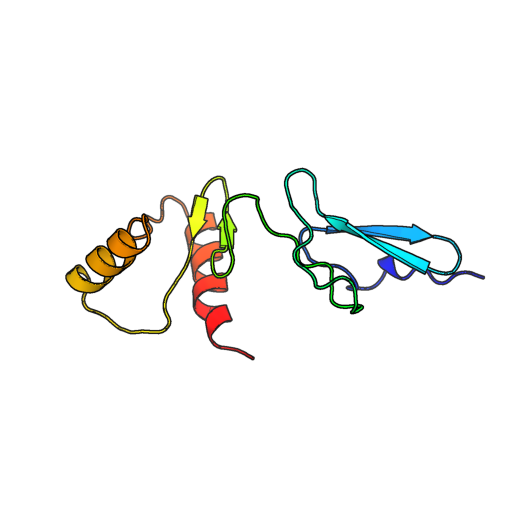C CA . GLU A 1 94 ? -2.005 -8.573 6.299 1.00 91.62 94 GLU A CA 1
ATOM 691 C C . GLU A 1 94 ? -1.713 -7.768 7.575 1.00 91.62 94 GLU A C 1
ATOM 693 O O . GLU A 1 94 ? -1.609 -6.543 7.526 1.00 91.62 94 GLU A O 1
ATOM 698 N N . ASN A 1 95 ? -1.485 -8.435 8.712 1.00 90.81 95 ASN A N 1
ATOM 699 C CA . ASN A 1 95 ? -1.123 -7.757 9.961 1.00 90.81 95 ASN A CA 1
ATOM 700 C C . ASN A 1 95 ? 0.169 -6.931 9.823 1.00 90.81 95 ASN A C 1
ATOM 702 O O . ASN A 1 95 ? 0.242 -5.791 10.285 1.00 90.81 95 ASN A O 1
ATOM 706 N N . SER A 1 96 ? 1.197 -7.501 9.187 1.00 91.50 96 SER A N 1
ATOM 707 C CA . SER A 1 96 ? 2.459 -6.803 8.927 1.00 91.50 96 SER A CA 1
ATOM 708 C C . SER A 1 96 ? 2.283 -5.631 7.962 1.00 91.50 96 SER A C 1
ATOM 710 O O . SER A 1 96 ? 2.837 -4.559 8.210 1.00 91.50 96 SER A O 1
ATOM 712 N N . PHE A 1 97 ? 1.489 -5.810 6.903 1.00 90.12 97 PHE A N 1
ATOM 713 C CA . PHE A 1 97 ? 1.154 -4.753 5.951 1.00 90.12 97 PHE A CA 1
ATOM 714 C C . PHE A 1 97 ? 0.444 -3.584 6.646 1.00 90.12 97 PHE A C 1
ATOM 716 O O . PHE A 1 97 ? 0.905 -2.443 6.579 1.00 90.12 97 PHE A O 1
ATOM 723 N N . LEU A 1 98 ? -0.631 -3.869 7.387 1.00 89.06 98 LEU A N 1
ATOM 724 C CA . LEU A 1 98 ? -1.397 -2.852 8.105 1.00 89.06 98 LEU A CA 1
ATOM 725 C C . LEU A 1 98 ? -0.559 -2.157 9.172 1.00 89.06 98 LEU A C 1
ATOM 727 O O . LEU A 1 98 ? -0.640 -0.940 9.295 1.00 89.06 98 LEU A O 1
ATOM 731 N N . GLY A 1 99 ? 0.289 -2.886 9.901 1.00 86.38 99 GLY A N 1
ATOM 732 C CA . GLY A 1 99 ? 1.191 -2.292 10.887 1.00 86.38 99 GLY A CA 1
ATOM 733 C C . GLY A 1 99 ? 2.170 -1.287 10.274 1.00 86.38 99 GLY A C 1
ATOM 734 O O . GLY A 1 99 ? 2.385 -0.215 10.835 1.00 86.38 99 GLY A O 1
ATOM 735 N N . PHE A 1 100 ? 2.728 -1.592 9.102 1.00 82.12 100 PHE A N 1
ATOM 736 C CA . PHE A 1 100 ? 3.624 -0.679 8.394 1.00 82.12 100 PHE A CA 1
ATOM 737 C C . PHE A 1 100 ? 2.885 0.569 7.883 1.00 82.12 100 PHE A C 1
ATOM 739 O O . PHE A 1 100 ? 3.317 1.696 8.134 1.00 82.12 100 PHE A O 1
ATOM 746 N N . HIS A 1 101 ? 1.734 0.387 7.229 1.00 78.62 101 HIS A N 1
ATOM 747 C CA . HIS A 1 101 ? 0.994 1.483 6.593 1.00 78.62 101 HIS A CA 1
ATOM 748 C C . HIS A 1 101 ? 0.168 2.341 7.568 1.00 78.62 101 HIS A C 1
ATOM 750 O O . HIS A 1 101 ? 0.038 3.549 7.361 1.00 78.62 101 HIS A O 1
ATOM 756 N N . ALA A 1 102 ? -0.332 1.770 8.668 1.00 74.38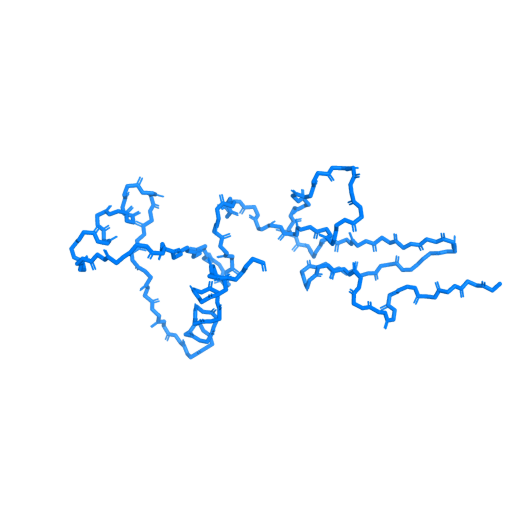 102 ALA A N 1
ATOM 757 C CA . ALA A 1 102 ? -1.013 2.530 9.720 1.00 74.38 102 ALA A CA 1
ATOM 758 C C . ALA A 1 102 ? -0.050 3.462 10.477 1.00 74.38 102 ALA A C 1
ATOM 760 O O . ALA A 1 102 ? -0.462 4.519 10.949 1.00 74.38 102 ALA A O 1
ATOM 761 N N . VAL A 1 103 ? 1.240 3.108 10.557 1.00 63.69 103 VAL A N 1
ATOM 762 C CA . VAL A 1 103 ? 2.274 3.918 11.224 1.00 63.69 103 VAL A CA 1
ATOM 763 C C . VAL A 1 103 ? 2.917 4.934 10.270 1.00 63.69 103 VAL A C 1
ATOM 765 O O . VAL A 1 103 ? 3.224 6.046 10.692 1.00 63.69 103 VAL A O 1
ATOM 768 N N . GLN A 1 104 ? 3.063 4.621 8.975 1.00 56.16 104 GLN A N 1
ATOM 769 C CA . GLN A 1 104 ? 3.622 5.552 7.975 1.00 56.16 104 GLN A CA 1
ATOM 770 C C . GLN A 1 104 ? 2.776 6.806 7.717 1.00 56.16 104 GLN A C 1
ATOM 772 O O . GLN A 1 104 ? 3.289 7.794 7.199 1.00 56.16 104 GLN A O 1
ATOM 777 N N . SER A 1 105 ? 1.514 6.818 8.146 1.00 50.97 105 SER A N 1
ATOM 778 C CA . SER A 1 105 ? 0.676 8.023 8.130 1.00 50.97 105 SER A CA 1
ATOM 779 C C . SER A 1 105 ? 1.166 9.120 9.100 1.00 50.97 105 SER A C 1
ATOM 781 O O . SER A 1 105 ? 0.553 10.181 9.158 1.00 50.97 105 SER A O 1
ATOM 783 N N . LEU A 1 106 ? 2.245 8.881 9.865 1.00 46.75 106 LEU A N 1
ATOM 784 C CA . LEU A 1 106 ? 2.771 9.759 10.921 1.00 46.75 106 LEU A CA 1
ATOM 785 C C . LEU A 1 106 ? 4.156 10.373 10.634 1.00 46.75 106 LEU A C 1
ATOM 787 O O . LEU A 1 106 ? 4.708 11.039 11.511 1.00 46.75 106 LEU A O 1
ATOM 791 N N . THR A 1 107 ? 4.738 10.188 9.446 1.00 42.44 107 THR A N 1
ATOM 792 C CA . THR A 1 107 ? 6.054 10.770 9.110 1.00 42.44 107 THR A CA 1
ATOM 793 C C . THR A 1 107 ? 6.012 11.503 7.771 1.00 42.44 107 THR A C 1
ATOM 795 O O . THR A 1 107 ? 5.664 10.898 6.761 1.00 42.44 107 THR A O 1
ATOM 798 N N . TRP A 1 108 ? 6.343 12.800 7.810 1.00 43.84 108 TRP A N 1
ATOM 799 C CA . TRP A 1 108 ? 6.424 13.737 6.681 1.00 43.84 108 TRP A CA 1
ATOM 800 C C . TRP A 1 108 ? 7.750 13.614 5.933 1.00 43.84 108 TRP A C 1
ATOM 802 O O . TRP A 1 108 ? 8.780 13.417 6.621 1.00 43.84 108 TRP A O 1
#

Foldseek 3Di:
DADFCQVDPQADPQWDWAGDRPDIDTHGHPQWDFPDDPPDSDHRDTHHVPQPPPWDDDDHDTDDEDPDDDDPVVVQVVQVVVVHGDDDQDDPVSVVVCVVSNCVVPDD

pLDDT: mean 82.81, std 12.79, range [42.44, 95.62]

Organism: NCBI:txid399045

Secondary structure (DSSP, 8-state):
----GGGSS-S-TTEEEEEETTEEEEEEPTT-EE-S-TTS-S---EE-TT--TT-EEETTEEE---SS---HHHHHHHHHHTT-------SHHHHHHHHHHHHHTT--

Sequence (108 aa):
MDIDECQHDVCDPDSTCVNSPGSFSCECKPGLLDSSPAAAGAKNKCMHPGCEHPWVYHNGFCYWASQETAALSDAREKCSELNATLASVLDPAENSFLGFHAVQSLTW

InterPro domains:
  IPR000152 EGF-type aspartate/asparagine hydroxylation site [PS00010] (17-28)
  IPR000742 EGF-like domain [PS50026] (2-38)
  IPR001881 EGF-like calcium-binding domain [SM00179] (2-47)
  IPR016186 C-type lectin-like/link domain superfamily [G3DSA:3.10.100.10] (37-108)
  IPR016187 C-type lectin fold [SSF56436] (44-106)
  IPR018097 EGF-like calcium-binding, conserved site [PS01187] (2-26)
  IPR049883 NOTCH1, EGF-like calcium-binding domain [PF07645] (2-33)